Protein AF-A0A920YKU2-F1 (afdb_monomer)

pLDDT: mean 84.37, std 16.04, range [29.72, 97.62]

Secondary structure (DSSP, 8-state):
-EEEEEEEESS-EEEPSSEEEEEEEEETTEEEEEEEEEEEE-S-EEEPTT-EEEETT-EEEE-GGG-SS-SS--PPPP--EEPPPPPTT--EEEEEEESS---HHHHHHHEEEEEE-SS-EEEEE--GGGEEEEETTEEEEEHHHHHHHTTS----

Structure (mmCIF, N/CA/C/O backbone):
data_AF-A0A920YKU2-F1
#
_entry.id   AF-A0A920YKU2-F1
#
loop_
_atom_site.group_PDB
_atom_site.id
_atom_site.type_symbol
_atom_site.label_atom_id
_atom_site.label_alt_id
_atom_site.label_comp_id
_atom_site.label_asym_id
_atom_site.label_entity_id
_atom_site.label_seq_id
_atom_site.pdbx_PDB_ins_code
_atom_site.Cartn_x
_atom_site.Cartn_y
_atom_site.Cartn_z
_atom_site.occupancy
_atom_site.B_iso_or_equiv
_atom_site.auth_seq_id
_atom_site.auth_comp_id
_atom_site.auth_asym_id
_atom_site.auth_atom_id
_atom_site.pdbx_PDB_model_num
ATOM 1 N N . MET A 1 1 ? -9.035 8.342 15.635 1.00 84.25 1 MET A N 1
ATOM 2 C CA . MET A 1 1 ? -7.568 8.340 15.409 1.00 84.25 1 MET A CA 1
ATOM 3 C C . MET A 1 1 ? -7.329 8.673 13.951 1.00 84.25 1 MET A C 1
ATOM 5 O O . MET A 1 1 ? -8.027 8.099 13.126 1.00 84.25 1 MET A O 1
ATOM 9 N N . GLN A 1 2 ? -6.342 9.515 13.62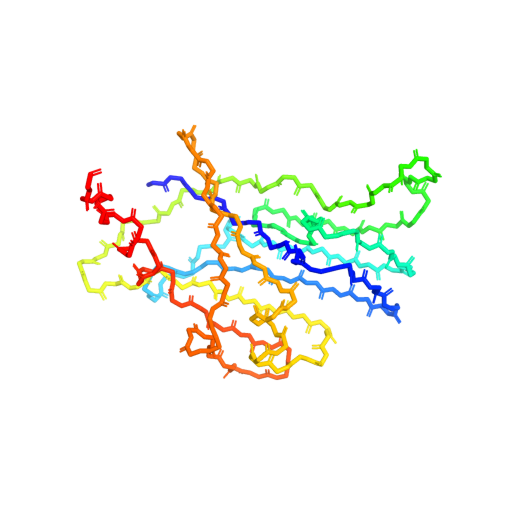7 1.00 89.94 2 GLN A N 1
ATOM 10 C CA . GLN A 1 2 ? -5.952 9.761 12.233 1.00 89.94 2 GLN A CA 1
ATOM 11 C C . GLN A 1 2 ? -4.823 8.840 11.788 1.00 89.94 2 GLN A C 1
ATOM 13 O O . GLN A 1 2 ? -3.829 8.696 12.505 1.00 89.94 2 GLN A O 1
ATOM 18 N N . LEU A 1 3 ? -4.970 8.253 10.603 1.00 91.94 3 LEU A N 1
ATOM 19 C CA . LEU A 1 3 ? -3.976 7.364 10.017 1.00 91.94 3 LEU A CA 1
ATOM 20 C C . LEU A 1 3 ? -3.855 7.593 8.511 1.00 91.94 3 LEU A C 1
ATOM 22 O O . LEU A 1 3 ? -4.848 7.595 7.787 1.00 91.94 3 LEU A O 1
ATOM 26 N N . GLY A 1 4 ? -2.621 7.742 8.046 1.00 94.50 4 GLY A N 1
ATOM 27 C CA . GLY A 1 4 ? -2.232 7.597 6.651 1.00 94.50 4 GLY A CA 1
ATOM 28 C C . GLY A 1 4 ? -1.327 6.380 6.482 1.00 94.50 4 GLY A C 1
ATOM 29 O O . GLY A 1 4 ? -0.564 6.039 7.385 1.00 94.50 4 GLY A O 1
ATOM 30 N N . ILE A 1 5 ? -1.409 5.720 5.331 1.00 95.94 5 ILE A N 1
ATOM 31 C CA . ILE A 1 5 ? -0.498 4.645 4.940 1.00 95.94 5 ILE A CA 1
ATOM 32 C C . ILE A 1 5 ? 0.213 5.052 3.661 1.00 95.94 5 ILE A C 1
ATOM 34 O O . ILE A 1 5 ? -0.414 5.482 2.693 1.00 95.94 5 ILE A O 1
ATOM 38 N N . GLU A 1 6 ? 1.524 4.871 3.647 1.00 96.06 6 GLU A N 1
ATOM 39 C CA . GLU A 1 6 ? 2.367 5.042 2.473 1.00 96.06 6 GLU A CA 1
ATOM 40 C C . GLU A 1 6 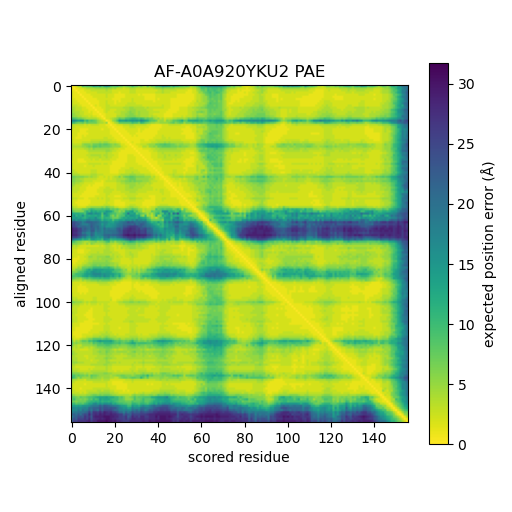? 2.931 3.678 2.088 1.00 96.06 6 GLU A C 1
ATOM 42 O O . GLU A 1 6 ? 3.546 3.000 2.913 1.00 96.06 6 GLU A O 1
ATOM 47 N N . PHE A 1 7 ? 2.737 3.275 0.836 1.00 96.44 7 PHE A N 1
ATOM 48 C CA . PHE A 1 7 ? 3.332 2.062 0.296 1.00 96.44 7 PHE A CA 1
ATOM 49 C C . PHE A 1 7 ? 4.650 2.419 -0.378 1.00 96.44 7 PHE A C 1
ATOM 51 O O . PHE A 1 7 ? 4.685 3.219 -1.321 1.00 96.44 7 PHE A O 1
ATOM 58 N N . VAL A 1 8 ? 5.740 1.859 0.137 1.00 95.69 8 VAL A N 1
ATOM 59 C CA . VAL A 1 8 ? 7.101 2.227 -0.256 1.00 95.69 8 VAL A CA 1
ATOM 60 C C . VAL A 1 8 ? 7.865 1.028 -0.790 1.00 95.69 8 VAL A C 1
ATOM 62 O O . VAL A 1 8 ? 7.647 -0.110 -0.382 1.00 95.69 8 VAL A O 1
ATOM 65 N N . THR A 1 9 ? 8.800 1.289 -1.691 1.00 95.00 9 THR A N 1
ATOM 66 C CA . THR A 1 9 ? 9.799 0.301 -2.105 1.00 95.00 9 THR A CA 1
ATOM 67 C C . THR A 1 9 ? 10.806 0.041 -0.976 1.00 95.00 9 THR A C 1
ATOM 69 O O . THR A 1 9 ? 11.166 0.943 -0.223 1.00 95.00 9 THR A O 1
ATOM 72 N N . LEU A 1 10 ? 11.323 -1.180 -0.865 1.00 94.50 10 LEU A N 1
ATOM 73 C CA . LEU A 1 10 ? 12.501 -1.512 -0.043 1.00 94.50 10 LEU A CA 1
ATOM 74 C C . LEU A 1 10 ? 13.756 -1.704 -0.895 1.00 94.50 10 LEU A C 1
ATOM 76 O O . LEU A 1 10 ? 14.874 -1.541 -0.416 1.00 94.50 10 LEU A O 1
ATOM 80 N N . THR A 1 11 ? 13.566 -2.030 -2.170 1.00 92.12 11 THR A N 1
ATOM 81 C CA . THR A 1 11 ? 14.627 -2.175 -3.168 1.00 92.12 11 THR A CA 1
ATOM 82 C C . THR A 1 11 ? 14.264 -1.357 -4.404 1.00 92.12 11 THR A C 1
ATOM 84 O O . THR A 1 11 ? 13.079 -1.085 -4.610 1.00 92.12 11 THR A O 1
ATOM 87 N N . PRO A 1 12 ? 15.239 -0.930 -5.226 1.00 91.19 12 PRO A N 1
ATOM 88 C CA . PRO A 1 12 ? 14.932 -0.199 -6.448 1.00 91.19 12 PRO A CA 1
ATOM 89 C C . PRO A 1 12 ? 13.953 -0.971 -7.340 1.00 91.19 12 PRO A C 1
ATOM 91 O O . PRO A 1 12 ? 14.139 -2.163 -7.586 1.00 91.19 12 PRO A O 1
ATOM 94 N N . LEU A 1 13 ? 12.926 -0.284 -7.840 1.00 90.38 13 LEU A N 1
ATOM 95 C CA . LEU A 1 13 ? 11.850 -0.878 -8.627 1.00 90.38 13 LEU A CA 1
ATOM 96 C C . LEU A 1 13 ? 11.713 -0.160 -9.969 1.00 90.38 13 LEU A C 1
ATOM 98 O O . LEU A 1 13 ? 11.527 1.054 -10.025 1.00 90.38 13 LEU A O 1
ATOM 102 N N . ALA A 1 14 ? 11.765 -0.925 -11.056 1.00 89.00 14 ALA A N 1
ATOM 103 C CA . ALA A 1 14 ? 11.444 -0.433 -12.388 1.00 89.00 14 ALA A CA 1
ATOM 104 C C . ALA A 1 14 ? 9.995 -0.798 -12.726 1.00 89.00 14 ALA A C 1
ATOM 106 O O . ALA A 1 14 ? 9.657 -1.978 -12.849 1.00 89.00 14 ALA A O 1
ATOM 107 N N . LEU A 1 15 ? 9.139 0.208 -12.889 1.00 87.94 15 LEU A N 1
ATOM 108 C CA . LEU A 1 15 ? 7.756 0.009 -13.314 1.00 87.94 15 LEU A CA 1
ATOM 109 C C . LEU A 1 15 ? 7.666 0.059 -14.841 1.00 87.94 15 LEU A C 1
ATOM 111 O O . LEU A 1 15 ? 8.162 0.991 -15.479 1.00 87.94 15 LEU A O 1
ATOM 115 N N . LYS A 1 16 ? 7.014 -0.952 -15.422 1.00 85.12 16 LYS A N 1
ATOM 116 C CA . LYS A 1 16 ? 6.661 -1.005 -16.848 1.00 85.12 16 LYS A CA 1
ATOM 117 C C . LYS A 1 16 ? 5.241 -0.476 -17.056 1.00 85.12 16 LYS A C 1
ATOM 119 O O . LYS A 1 16 ? 4.432 -0.501 -16.138 1.00 85.12 16 LYS A O 1
ATOM 124 N N . VAL A 1 17 ? 4.943 -0.010 -18.264 1.00 77.56 17 VAL A N 1
ATOM 125 C CA . VAL A 1 17 ? 3.672 0.659 -18.587 1.00 77.56 17 VAL A CA 1
ATOM 126 C C . VAL A 1 17 ? 2.600 -0.319 -19.065 1.00 77.56 17 VAL A C 1
ATOM 128 O O . VAL A 1 17 ? 2.931 -1.185 -19.878 1.00 77.56 17 VAL A O 1
ATOM 131 N N . PRO A 1 18 ? 1.322 -0.101 -18.696 1.00 84.62 18 PRO A N 1
ATOM 132 C CA . PRO A 1 18 ? 0.865 0.741 -17.584 1.00 84.62 18 PRO A CA 1
ATOM 133 C C . PRO A 1 18 ? 1.037 0.006 -16.247 1.00 84.62 18 PRO A C 1
ATOM 135 O O . PRO A 1 18 ? 0.790 -1.199 -16.170 1.00 84.62 18 PRO A O 1
ATOM 138 N N . ALA A 1 19 ? 1.425 0.730 -15.194 1.00 91.50 19 ALA A N 1
ATOM 139 C CA . ALA A 1 19 ? 1.429 0.205 -13.829 1.00 91.50 19 ALA A CA 1
ATOM 140 C C . ALA A 1 19 ? 0.508 1.023 -12.926 1.00 91.50 19 ALA A C 1
ATOM 142 O O . ALA A 1 19 ? 0.393 2.232 -13.095 1.00 91.50 19 ALA A O 1
ATOM 143 N N . TRP A 1 20 ? -0.141 0.392 -11.955 1.00 93.75 20 TRP A N 1
ATOM 144 C CA . TRP A 1 20 ? -0.940 1.103 -10.960 1.00 93.75 20 TRP A CA 1
ATOM 145 C C . TRP A 1 20 ? -0.912 0.402 -9.609 1.00 93.75 20 TRP A C 1
ATOM 147 O O . TRP A 1 20 ? -0.652 -0.803 -9.519 1.00 93.75 20 TRP A O 1
ATOM 157 N N . PHE A 1 21 ? -1.178 1.185 -8.567 1.00 96.00 21 PHE A N 1
ATOM 158 C CA . PHE A 1 21 ? -1.291 0.729 -7.189 1.00 96.00 21 PHE A CA 1
ATOM 159 C C . PHE A 1 21 ? -2.464 1.429 -6.510 1.00 96.00 21 PHE A C 1
ATOM 161 O O . PHE A 1 21 ? -2.708 2.611 -6.746 1.00 96.00 21 PHE A O 1
ATOM 168 N N . GLU A 1 22 ? -3.175 0.687 -5.67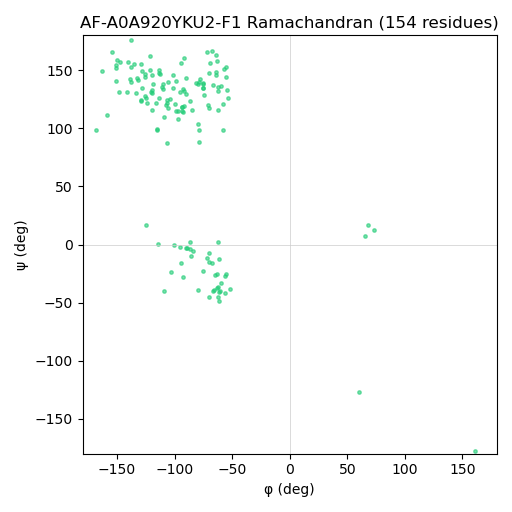3 1.00 96.94 22 GLU A N 1
ATOM 169 C CA . GLU A 1 22 ? -4.331 1.139 -4.910 1.00 96.94 22 GLU A CA 1
ATOM 170 C C . GLU A 1 22 ? -4.190 0.708 -3.451 1.00 96.94 22 GLU A C 1
ATOM 172 O O . GLU A 1 22 ? -3.744 -0.410 -3.175 1.00 96.94 22 GLU A O 1
ATOM 177 N N . LEU A 1 23 ? -4.611 1.580 -2.534 1.00 97.50 23 LEU A N 1
ATOM 178 C CA . LEU A 1 23 ? -4.709 1.305 -1.101 1.00 97.50 23 LEU A CA 1
ATOM 179 C C . LEU A 1 23 ? -6.117 1.619 -0.603 1.00 97.50 23 LEU A C 1
ATOM 181 O O . LEU A 1 23 ? -6.725 2.603 -1.018 1.00 97.50 23 LEU A O 1
ATOM 185 N N . LEU A 1 24 ? -6.618 0.825 0.336 1.00 96.88 24 LEU A N 1
ATOM 186 C CA . LEU A 1 24 ? -7.877 1.095 1.025 1.00 96.88 24 LEU A CA 1
ATOM 187 C C . LEU A 1 24 ? -7.839 0.506 2.434 1.00 96.88 24 LEU A C 1
ATOM 189 O O . LEU A 1 24 ? -7.334 -0.595 2.633 1.00 96.88 24 LEU A O 1
ATOM 193 N N . LEU A 1 25 ? -8.392 1.222 3.407 1.00 95.88 25 LEU A N 1
ATOM 194 C CA . LEU A 1 25 ? -8.534 0.753 4.781 1.00 95.88 25 LEU A CA 1
ATOM 195 C C . LEU A 1 25 ? -9.958 0.270 5.063 1.00 95.88 25 LEU A C 1
ATOM 197 O O . LEU A 1 25 ? -10.940 0.853 4.594 1.00 95.88 25 LEU A O 1
ATOM 201 N N . SER A 1 26 ? -10.067 -0.756 5.904 1.00 94.38 26 SER A N 1
ATOM 202 C CA . SER A 1 26 ? -11.297 -1.065 6.631 1.00 94.38 26 SER A CA 1
ATOM 203 C C . SER A 1 26 ? -11.027 -1.215 8.123 1.00 94.38 26 SER A C 1
ATOM 205 O O . SER A 1 26 ? -9.954 -1.637 8.550 1.00 94.38 26 SER A O 1
ATOM 207 N N . ALA A 1 27 ? -12.032 -0.871 8.914 1.00 91.25 27 ALA A N 1
ATOM 208 C CA . ALA A 1 27 ? -12.084 -1.014 10.355 1.00 91.25 27 ALA A CA 1
ATOM 209 C C . ALA A 1 27 ? -13.196 -2.020 10.684 1.00 91.25 27 ALA A C 1
ATOM 211 O O . ALA A 1 27 ? -14.386 -1.710 10.621 1.00 91.25 27 ALA A O 1
ATOM 212 N N . GLY A 1 28 ? -12.818 -3.272 10.943 1.00 88.56 28 GLY A N 1
ATOM 213 C CA . GLY A 1 28 ? -13.758 -4.389 10.965 1.00 88.56 28 GLY A CA 1
ATOM 214 C C . GLY A 1 28 ? -14.450 -4.544 9.608 1.00 88.56 28 GLY A C 1
ATOM 215 O O . GLY A 1 28 ? -13.793 -4.609 8.568 1.00 88.56 28 GLY A O 1
ATOM 216 N N . GLN A 1 29 ? -15.784 -4.578 9.618 1.00 87.38 29 GLN A N 1
ATOM 217 C CA . GLN A 1 29 ? -16.605 -4.680 8.403 1.00 87.38 29 GLN A CA 1
ATOM 218 C C . GLN A 1 29 ? -16.867 -3.323 7.728 1.00 87.38 29 GLN A C 1
ATOM 220 O O . GLN A 1 29 ? -17.454 -3.275 6.649 1.00 87.38 29 GLN A O 1
ATOM 225 N N . GLN A 1 30 ? -16.439 -2.217 8.341 1.00 90.81 30 GLN A N 1
ATOM 226 C CA . GLN A 1 30 ? -16.650 -0.881 7.802 1.00 90.81 30 GLN A CA 1
ATOM 227 C C . GLN A 1 30 ? -15.451 -0.460 6.952 1.00 90.81 30 GLN A C 1
ATOM 229 O O . GLN A 1 30 ? -14.348 -0.258 7.456 1.00 90.81 30 GLN A O 1
ATOM 234 N N . VAL A 1 31 ? -15.665 -0.303 5.647 1.00 93.19 31 VAL A N 1
ATOM 235 C CA . VAL A 1 31 ? -14.696 0.363 4.764 1.00 93.19 31 VAL A CA 1
ATOM 236 C C . VAL A 1 31 ? -14.552 1.825 5.194 1.00 93.19 31 VAL A C 1
ATOM 238 O O . VAL A 1 31 ? -15.532 2.427 5.628 1.00 93.19 31 VAL A O 1
ATOM 241 N N . VAL A 1 32 ? -13.351 2.391 5.059 1.00 94.44 32 VAL A N 1
ATOM 242 C CA . VAL A 1 32 ? -13.069 3.824 5.244 1.00 94.44 32 VAL A CA 1
ATOM 243 C C . VAL A 1 32 ? -12.841 4.440 3.857 1.00 94.44 32 VAL A C 1
ATOM 245 O O . VAL A 1 32 ? -11.704 4.439 3.379 1.00 94.44 32 VAL A O 1
ATOM 248 N N . PRO A 1 33 ? -13.887 4.896 3.141 1.00 92.94 33 PRO A N 1
ATOM 249 C CA . PRO A 1 33 ? -13.774 5.311 1.740 1.00 92.94 33 PRO A CA 1
ATOM 250 C C . PRO A 1 33 ? -12.789 6.458 1.518 1.00 92.94 33 PRO A C 1
ATOM 252 O O . PRO A 1 33 ? -12.109 6.499 0.495 1.00 92.94 33 PRO A O 1
ATOM 255 N N . GLU A 1 34 ? -12.678 7.362 2.489 1.00 93.12 34 GLU A N 1
ATOM 256 C CA . GLU A 1 34 ? -11.770 8.506 2.463 1.00 93.12 34 GLU A CA 1
ATOM 257 C C . GLU A 1 34 ? -10.308 8.061 2.429 1.00 93.12 34 GLU A C 1
ATOM 259 O O . GLU A 1 34 ? -9.467 8.780 1.906 1.00 93.12 34 GLU A O 1
ATOM 264 N N . SER A 1 35 ? -9.992 6.863 2.935 1.00 95.12 35 SER A N 1
ATOM 265 C CA . SER A 1 35 ? -8.632 6.314 2.892 1.00 95.12 35 SER A CA 1
ATOM 266 C C . SER A 1 35 ? -8.198 5.886 1.492 1.00 95.12 35 SER A C 1
ATOM 268 O O . SER A 1 35 ? -7.017 5.604 1.295 1.00 95.12 35 SER A O 1
ATOM 270 N N . PHE A 1 36 ? -9.115 5.811 0.522 1.00 96.25 36 PHE A N 1
ATOM 271 C CA . PHE A 1 36 ? -8.798 5.276 -0.794 1.00 96.25 36 PHE A CA 1
ATOM 272 C C . PHE A 1 36 ? -7.648 6.050 -1.451 1.00 96.25 36 PHE A C 1
ATOM 274 O O . PHE A 1 36 ? -7.721 7.260 -1.679 1.00 96.25 36 PHE A O 1
ATOM 281 N N . GLY A 1 37 ? -6.592 5.308 -1.761 1.00 95.00 37 GLY A N 1
ATOM 282 C CA . GLY A 1 37 ? -5.395 5.743 -2.453 1.00 95.00 37 GLY A CA 1
ATOM 283 C C . GLY A 1 37 ? -5.323 5.117 -3.836 1.00 95.00 37 GLY A C 1
ATOM 284 O O . GLY A 1 37 ? -5.565 3.917 -3.951 1.00 95.00 37 GLY A O 1
ATOM 285 N N . LYS A 1 38 ? -4.975 5.879 -4.873 1.00 94.94 38 LYS A N 1
ATOM 286 C CA . LYS A 1 38 ? -4.620 5.312 -6.178 1.00 94.94 38 LYS A CA 1
ATOM 287 C C . LYS A 1 38 ? -3.593 6.160 -6.898 1.00 94.94 38 LYS A C 1
ATOM 289 O O . LYS A 1 38 ? -3.811 7.356 -7.087 1.00 94.94 38 LYS A O 1
ATOM 294 N N . ASP A 1 39 ? -2.558 5.499 -7.396 1.00 91.94 39 ASP A N 1
ATOM 295 C CA . ASP A 1 39 ? -1.537 6.109 -8.233 1.00 91.94 39 ASP A CA 1
ATOM 296 C C . ASP A 1 39 ? -1.325 5.277 -9.506 1.00 91.94 39 ASP A C 1
ATOM 298 O O . ASP A 1 39 ? -1.048 4.074 -9.458 1.00 91.94 39 ASP A O 1
ATOM 302 N N . GLU A 1 40 ? -1.485 5.927 -10.661 1.00 91.44 40 GLU A N 1
ATOM 303 C CA . GLU A 1 40 ? -1.323 5.323 -11.989 1.00 91.44 40 GLU A CA 1
ATOM 304 C C . GLU A 1 40 ? -0.077 5.864 -12.701 1.00 91.44 40 GLU A C 1
ATOM 306 O O . GLU A 1 40 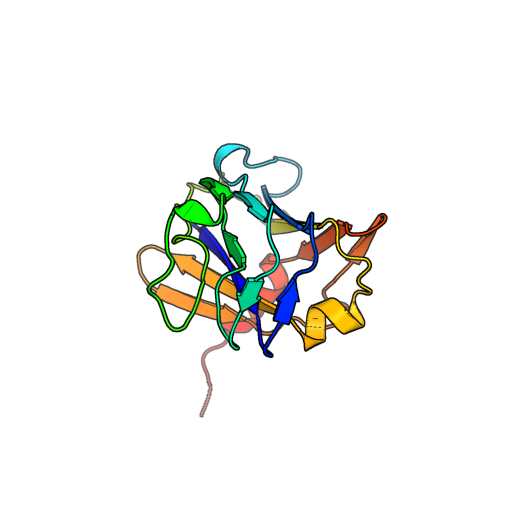? 0.156 7.072 -12.762 1.00 91.44 40 GLU A O 1
ATOM 311 N N . TYR A 1 41 ? 0.699 4.951 -13.279 1.00 87.56 41 TYR A N 1
ATOM 312 C CA . TYR A 1 41 ? 1.983 5.176 -13.931 1.00 87.56 41 TYR A CA 1
ATOM 313 C C . TYR A 1 41 ? 1.879 4.860 -15.422 1.00 87.56 41 TYR A C 1
ATOM 315 O O . TYR A 1 41 ? 1.973 3.707 -15.854 1.00 87.56 41 TYR A O 1
ATOM 323 N N . MET A 1 42 ? 1.710 5.912 -16.221 1.00 84.69 42 MET A N 1
ATOM 324 C CA . MET A 1 42 ? 1.491 5.794 -17.669 1.00 84.69 42 MET A CA 1
ATOM 325 C C . MET A 1 42 ? 2.783 5.719 -18.492 1.00 84.69 42 MET A C 1
ATOM 327 O O . MET A 1 42 ? 2.729 5.548 -19.706 1.00 84.69 42 MET A O 1
ATOM 331 N N . TYR A 1 43 ? 3.949 5.848 -17.854 1.00 79.88 43 TYR A N 1
ATOM 332 C CA . TYR A 1 43 ? 5.263 5.797 -18.500 1.00 79.88 43 TYR A CA 1
ATOM 333 C C . TYR A 1 43 ? 6.271 5.028 -17.637 1.00 79.88 43 TYR A C 1
ATOM 335 O O . TYR A 1 43 ? 6.060 4.930 -16.425 1.00 79.88 43 TYR A O 1
ATOM 343 N N . PRO A 1 44 ? 7.351 4.469 -18.222 1.00 83.00 44 PRO A N 1
ATOM 344 C CA . PRO A 1 44 ? 8.323 3.722 -17.441 1.00 83.00 44 PRO A CA 1
ATOM 345 C C . PRO A 1 44 ? 8.977 4.639 -16.412 1.00 83.00 44 PRO A C 1
ATOM 347 O O . PRO A 1 44 ? 9.430 5.735 -16.752 1.00 83.00 44 PRO A O 1
ATOM 350 N N . VAL A 1 45 ? 9.044 4.182 -15.165 1.00 83.75 45 VAL A N 1
ATOM 351 C CA . VAL A 1 45 ? 9.664 4.930 -14.070 1.00 83.75 45 VAL A CA 1
ATOM 352 C C . VAL A 1 45 ? 10.597 4.028 -13.280 1.00 83.75 45 VAL A C 1
ATOM 354 O O . VAL A 1 45 ? 10.323 2.845 -13.072 1.00 83.75 45 VAL A O 1
ATOM 357 N N . HIS A 1 46 ? 11.709 4.609 -12.841 1.00 87.00 46 HIS A N 1
ATOM 358 C CA . HIS A 1 46 ? 12.640 3.976 -11.920 1.00 87.00 46 HIS A CA 1
ATOM 359 C C . HIS A 1 46 ? 12.465 4.619 -10.548 1.00 87.00 46 HIS A C 1
ATOM 361 O O . HIS A 1 46 ? 12.674 5.821 -10.377 1.00 87.00 46 HIS A O 1
ATOM 3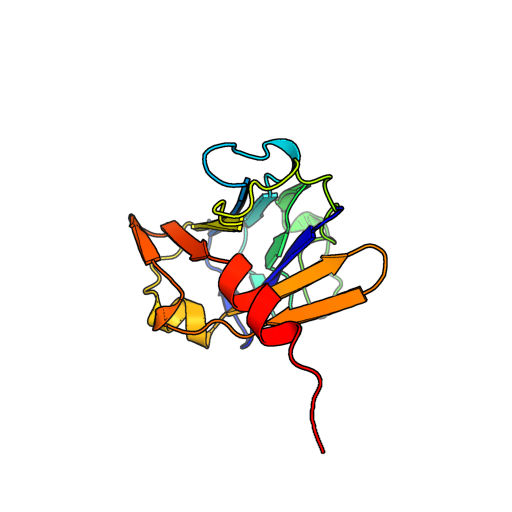67 N N . LEU A 1 47 ? 12.052 3.806 -9.586 1.00 87.44 47 LEU A N 1
ATOM 368 C CA . LEU A 1 47 ? 11.863 4.183 -8.196 1.00 87.44 47 LEU A CA 1
ATOM 369 C C . LEU A 1 47 ? 13.099 3.722 -7.412 1.00 87.44 47 LEU A C 1
ATOM 371 O O . LEU A 1 47 ? 13.402 2.526 -7.440 1.00 87.44 47 LEU A O 1
ATOM 375 N N . PRO A 1 48 ? 13.843 4.615 -6.737 1.00 89.88 48 PRO A N 1
ATOM 376 C CA . PRO A 1 48 ? 14.903 4.180 -5.831 1.00 89.88 48 PRO A CA 1
ATOM 377 C C . PRO A 1 48 ? 14.308 3.457 -4.618 1.00 89.88 48 PRO A C 1
ATOM 379 O O . PRO A 1 48 ? 13.113 3.561 -4.360 1.00 89.88 48 PRO A O 1
ATOM 382 N N . ALA A 1 49 ? 15.144 2.760 -3.843 1.00 91.31 49 ALA A N 1
ATOM 383 C CA . ALA A 1 49 ? 14.715 2.193 -2.565 1.00 91.31 49 ALA A CA 1
ATOM 384 C C . ALA A 1 49 ? 14.120 3.278 -1.651 1.00 91.31 49 ALA A C 1
ATOM 386 O O . ALA A 1 49 ? 14.590 4.418 -1.637 1.00 91.31 49 ALA A O 1
ATOM 387 N N . HIS A 1 50 ? 13.097 2.911 -0.881 1.00 92.00 50 HIS A N 1
ATOM 388 C CA . HIS A 1 50 ? 12.320 3.794 -0.006 1.00 92.00 50 HIS A CA 1
ATOM 389 C C . HIS A 1 50 ? 11.512 4.878 -0.729 1.00 92.00 50 HIS A C 1
ATOM 391 O O . HIS A 1 50 ? 10.890 5.712 -0.072 1.00 92.00 50 HIS A O 1
ATOM 397 N N . ALA A 1 51 ? 11.452 4.851 -2.063 1.00 91.56 51 ALA A N 1
ATOM 398 C CA . ALA A 1 51 ? 10.516 5.677 -2.805 1.00 91.56 51 ALA A CA 1
ATOM 399 C C . ALA A 1 51 ? 9.081 5.238 -2.541 1.00 91.56 51 ALA A C 1
ATOM 401 O O . ALA A 1 51 ? 8.750 4.048 -2.576 1.00 91.56 51 ALA A O 1
ATOM 402 N N . ARG A 1 52 ? 8.224 6.233 -2.355 1.00 92.81 52 ARG A N 1
ATOM 403 C CA . ARG A 1 52 ? 6.788 6.048 -2.243 1.00 92.81 52 ARG A CA 1
ATOM 404 C C . ARG A 1 52 ? 6.159 5.762 -3.596 1.00 92.81 52 ARG A C 1
ATOM 406 O O . ARG A 1 52 ? 6.438 6.454 -4.575 1.00 92.81 52 ARG A O 1
ATOM 413 N N . ILE A 1 53 ? 5.283 4.769 -3.620 1.00 92.75 53 ILE A N 1
ATOM 414 C CA . ILE A 1 53 ? 4.620 4.280 -4.831 1.00 92.75 53 ILE A CA 1
ATOM 415 C C . ILE A 1 53 ? 3.141 4.653 -4.825 1.00 92.75 53 ILE A C 1
ATOM 417 O O . ILE A 1 53 ? 2.575 5.053 -5.830 1.00 92.75 53 ILE A O 1
ATOM 421 N N . THR A 1 54 ? 2.504 4.555 -3.668 1.00 94.88 54 THR A N 1
ATOM 422 C CA . THR A 1 54 ? 1.143 5.049 -3.484 1.00 94.88 54 THR A CA 1
ATOM 423 C C . THR A 1 54 ? 0.919 5.381 -2.018 1.00 94.88 54 THR A C 1
ATOM 425 O O . THR A 1 54 ? 1.738 5.030 -1.161 1.00 94.88 54 THR A O 1
ATOM 428 N N . ALA A 1 55 ? -0.150 6.102 -1.719 1.00 95.44 55 ALA A N 1
ATOM 429 C CA . ALA A 1 55 ? -0.535 6.409 -0.355 1.00 95.44 55 ALA A CA 1
ATOM 430 C C . ALA A 1 55 ? -2.053 6.558 -0.223 1.00 95.44 55 ALA A C 1
ATOM 432 O O . ALA A 1 55 ? -2.747 6.809 -1.203 1.00 95.44 55 ALA A O 1
ATOM 433 N N . THR A 1 56 ? -2.573 6.399 0.992 1.00 95.25 56 THR A N 1
ATOM 434 C CA . THR A 1 56 ? -4.002 6.572 1.290 1.00 95.25 56 THR A CA 1
ATOM 435 C C . THR A 1 56 ? -4.439 8.030 1.179 1.00 95.25 56 THR A C 1
ATOM 437 O O . THR A 1 56 ? -3.633 8.950 1.356 1.00 95.25 56 THR A O 1
ATOM 440 N N . GLY A 1 57 ? -5.735 8.229 0.938 1.00 89.06 57 GLY A N 1
ATOM 441 C CA . GLY A 1 57 ? -6.377 9.544 0.922 1.00 89.06 57 GLY A CA 1
ATOM 442 C C . GLY A 1 57 ? -6.040 10.395 -0.296 1.00 89.06 57 GLY A C 1
ATOM 443 O O . GLY A 1 57 ? -6.336 11.582 -0.315 1.00 89.06 57 GLY A O 1
ATOM 444 N N . ARG A 1 58 ? -5.425 9.812 -1.332 1.00 85.25 58 ARG A N 1
ATOM 445 C CA . ARG A 1 58 ? -5.049 10.541 -2.545 1.00 85.25 58 ARG A CA 1
ATOM 446 C C . ARG A 1 58 ? -5.330 9.752 -3.810 1.00 85.25 58 ARG A C 1
ATOM 448 O O . ARG A 1 58 ? -5.070 8.560 -3.893 1.00 85.25 58 ARG A O 1
ATOM 455 N N . LYS A 1 59 ? -5.813 10.441 -4.839 1.00 77.50 59 LYS A N 1
ATOM 456 C CA . LYS A 1 59 ? -5.984 9.881 -6.184 1.00 77.50 59 LYS A CA 1
ATOM 457 C C . LYS A 1 59 ? -5.135 10.700 -7.145 1.00 77.50 59 LYS A C 1
ATOM 459 O O . LYS A 1 59 ? -5.386 11.893 -7.303 1.00 77.50 59 LYS A O 1
ATOM 464 N N . CYS A 1 60 ? -4.132 10.089 -7.764 1.00 72.69 60 CYS A N 1
ATOM 465 C CA . CYS A 1 60 ? -3.243 10.768 -8.695 1.00 72.69 60 CYS A CA 1
ATOM 466 C C . CYS A 1 60 ? -3.041 9.952 -9.975 1.00 72.69 60 CYS A C 1
ATOM 468 O O . CYS A 1 60 ? -2.715 8.767 -9.944 1.00 72.69 60 CYS A O 1
ATOM 470 N N . LEU A 1 61 ? -3.210 10.613 -11.119 1.00 64.69 61 LEU A N 1
ATOM 471 C CA . LEU A 1 61 ? -2.760 10.102 -12.407 1.00 64.69 61 LEU A CA 1
ATOM 472 C C . LEU A 1 61 ? -1.425 10.766 -12.726 1.00 64.69 61 LEU A C 1
ATOM 474 O O . LEU A 1 61 ? -1.375 11.981 -12.933 1.00 64.69 61 LEU A O 1
ATOM 478 N N . PHE A 1 62 ? -0.353 9.983 -12.792 1.00 62.22 62 PHE A N 1
ATOM 479 C CA . PHE A 1 62 ? 0.958 10.523 -13.110 1.00 62.22 62 PHE A CA 1
ATOM 480 C C . PHE A 1 62 ? 1.251 10.435 -14.603 1.00 62.22 62 PHE A C 1
ATOM 482 O O . PHE A 1 62 ? 1.416 9.361 -15.190 1.00 62.22 62 PHE A O 1
ATOM 489 N N . LEU A 1 63 ? 1.369 11.613 -15.215 1.00 57.06 63 LEU A N 1
ATOM 490 C CA . LEU A 1 63 ? 1.771 11.782 -16.603 1.00 57.06 63 LEU A CA 1
ATOM 491 C C . LEU A 1 63 ? 3.212 12.321 -16.637 1.00 57.06 63 LEU A C 1
ATOM 493 O O . LEU A 1 63 ? 3.521 13.349 -16.035 1.00 57.06 63 LEU A O 1
ATOM 497 N N . ASN A 1 64 ? 4.111 11.624 -17.338 1.00 49.53 64 ASN A N 1
ATOM 498 C CA . ASN A 1 64 ? 5.573 11.815 -17.255 1.00 49.53 64 ASN A CA 1
ATOM 499 C C . ASN A 1 64 ? 6.076 13.213 -17.663 1.00 49.53 64 ASN A C 1
ATOM 501 O O . ASN A 1 64 ? 7.220 13.565 -17.395 1.00 49.53 64 ASN A O 1
ATOM 505 N N . HIS A 1 65 ? 5.238 14.043 -18.291 1.00 50.84 65 HIS A N 1
ATOM 506 C CA . HIS A 1 65 ? 5.589 15.425 -18.625 1.00 50.84 65 HIS A CA 1
ATOM 507 C C . HIS A 1 65 ? 5.691 16.346 -17.395 1.00 50.84 65 HIS A C 1
ATOM 509 O O . HIS A 1 65 ? 6.137 17.482 -17.528 1.00 50.84 65 HIS A O 1
ATOM 515 N N . GLN A 1 66 ? 5.315 15.879 -16.197 1.00 52.16 66 GLN A N 1
ATOM 516 C CA . GLN A 1 66 ? 5.287 16.711 -14.992 1.00 52.16 66 GLN A CA 1
ATOM 517 C C . GLN A 1 66 ? 6.584 16.754 -14.168 1.00 52.16 66 GLN A C 1
ATOM 519 O O . GLN A 1 66 ? 6.609 17.514 -13.205 1.00 52.16 66 GLN A O 1
ATOM 524 N N . LYS A 1 67 ? 7.665 16.026 -14.504 1.00 50.16 67 LYS A N 1
ATOM 525 C CA . LYS A 1 67 ? 8.993 16.228 -13.871 1.00 50.16 67 LYS A CA 1
ATOM 526 C C . LYS A 1 67 ? 10.113 15.486 -14.611 1.00 50.16 67 LYS A C 1
ATOM 528 O O . LYS A 1 67 ? 10.370 14.317 -14.361 1.00 50.16 67 LYS A O 1
ATOM 533 N N . VAL A 1 68 ? 10.844 16.208 -15.460 1.00 49.03 68 VAL A N 1
ATOM 534 C CA . VAL A 1 68 ? 12.090 15.729 -16.099 1.00 49.03 68 VAL A CA 1
ATOM 535 C C . VAL A 1 68 ? 13.327 15.996 -15.212 1.00 49.03 68 VAL A C 1
ATOM 537 O O . VAL A 1 68 ? 14.444 15.675 -15.595 1.00 49.03 68 VAL A O 1
ATOM 540 N N . SER A 1 69 ? 13.175 16.558 -14.003 1.00 48.53 69 SER A N 1
ATOM 541 C CA . SER A 1 69 ? 14.319 17.110 -13.250 1.00 48.53 69 SER A CA 1
ATOM 542 C C . SER A 1 69 ? 14.550 16.578 -11.829 1.00 48.53 69 SER A C 1
ATOM 544 O O . SER A 1 69 ? 15.265 17.229 -11.071 1.00 48.53 69 SER A O 1
ATOM 546 N N . ALA A 1 70 ? 13.978 15.443 -11.421 1.00 48.94 70 ALA A N 1
ATOM 547 C CA . ALA A 1 70 ? 14.247 14.888 -10.089 1.00 48.94 70 ALA A CA 1
ATOM 548 C C . ALA A 1 70 ? 14.953 13.534 -10.192 1.00 48.94 70 ALA A C 1
ATOM 550 O O . ALA A 1 70 ? 14.425 12.585 -10.760 1.00 48.94 70 ALA A O 1
ATOM 551 N N . THR A 1 71 ? 16.130 13.444 -9.583 1.00 52.88 71 THR A N 1
ATOM 552 C CA . THR A 1 71 ? 16.981 12.250 -9.453 1.00 52.88 71 THR A CA 1
ATOM 553 C C . THR A 1 71 ? 16.343 11.090 -8.668 1.00 52.88 71 THR A C 1
ATOM 555 O O . THR A 1 71 ? 16.974 10.052 -8.497 1.00 52.88 71 THR A O 1
ATOM 558 N N . ALA A 1 72 ? 15.093 11.225 -8.216 1.00 62.88 72 ALA A N 1
ATOM 559 C CA . ALA A 1 72 ? 14.313 10.177 -7.568 1.00 62.88 72 ALA A CA 1
ATOM 560 C C . ALA A 1 72 ? 12.814 10.499 -7.676 1.00 62.88 72 ALA A C 1
ATOM 562 O O . ALA A 1 72 ? 12.332 11.455 -7.067 1.00 62.88 72 ALA A O 1
ATOM 563 N N . TYR A 1 73 ? 12.069 9.714 -8.452 1.00 74.75 73 TYR A N 1
ATOM 564 C CA . TYR A 1 73 ? 10.612 9.817 -8.496 1.00 74.75 73 TYR A CA 1
ATOM 565 C C . TYR A 1 73 ? 9.998 9.201 -7.228 1.00 74.75 73 TYR A C 1
ATOM 567 O O . TYR A 1 73 ? 10.413 8.123 -6.806 1.00 74.75 73 TYR A O 1
ATOM 575 N N . GLN A 1 74 ? 8.967 9.841 -6.666 1.00 85.50 74 GLN A N 1
ATOM 576 C CA . GLN A 1 74 ? 8.085 9.247 -5.655 1.00 85.50 74 GLN A CA 1
ATOM 577 C C . GLN A 1 74 ? 6.674 9.854 -5.716 1.00 85.50 74 GLN A C 1
ATOM 579 O O . GLN A 1 74 ? 6.514 11.018 -6.092 1.00 85.50 74 GLN A O 1
ATOM 584 N N . ALA A 1 75 ? 5.667 9.075 -5.320 1.00 87.06 75 ALA A N 1
ATOM 585 C CA . ALA A 1 75 ? 4.303 9.553 -5.115 1.00 87.06 75 ALA A CA 1
ATOM 586 C C . ALA A 1 75 ? 4.224 10.584 -3.966 1.00 87.06 75 ALA A C 1
ATOM 588 O O . ALA A 1 75 ? 5.138 10.706 -3.145 1.00 87.06 75 ALA A O 1
ATOM 589 N N . GLY A 1 76 ? 3.125 11.340 -3.912 1.00 87.06 76 GLY A N 1
ATOM 590 C CA . GLY A 1 76 ? 2.887 12.355 -2.878 1.00 87.06 76 GLY A CA 1
ATOM 591 C C . GLY A 1 76 ? 2.572 11.778 -1.485 1.00 87.06 76 GLY A C 1
ATOM 592 O O . GLY A 1 76 ? 2.257 10.593 -1.373 1.00 87.06 76 GLY A O 1
ATOM 593 N N . PRO A 1 77 ? 2.631 12.611 -0.424 1.00 90.75 77 PRO A N 1
ATOM 594 C CA . PRO A 1 77 ? 2.378 12.209 0.963 1.00 90.75 77 PRO A CA 1
ATOM 595 C C . PRO A 1 77 ? 1.007 11.537 1.163 1.00 90.75 77 PRO A C 1
ATOM 597 O O . PRO A 1 77 ? 0.082 11.847 0.424 1.00 90.75 77 PRO A O 1
ATOM 600 N N . SER A 1 78 ? 0.814 10.654 2.148 1.00 93.25 78 SER A N 1
ATOM 601 C CA . SER A 1 78 ? -0.551 10.221 2.504 1.00 93.25 78 SER A CA 1
ATOM 602 C C . SER A 1 78 ? -1.352 11.403 3.042 1.00 93.25 78 SER A C 1
ATOM 604 O O . SER A 1 78 ? -0.780 12.251 3.725 1.00 93.25 78 SER A O 1
ATOM 606 N N . GLU A 1 79 ? -2.662 11.413 2.823 1.00 91.44 79 GLU A N 1
ATOM 607 C CA . GLU A 1 79 ? -3.581 12.300 3.542 1.00 91.44 79 GLU A CA 1
ATOM 608 C C . GLU A 1 79 ? -4.187 11.485 4.694 1.00 91.44 79 GLU A C 1
ATOM 610 O O . GLU A 1 79 ? -4.921 10.528 4.428 1.00 91.44 79 GLU A O 1
ATOM 615 N N . PRO A 1 80 ? -3.811 11.751 5.964 1.00 90.38 80 PRO A N 1
ATOM 616 C CA . PRO A 1 80 ? -4.326 10.984 7.090 1.00 90.38 80 PRO A CA 1
ATOM 617 C C . PRO A 1 80 ? -5.838 11.137 7.202 1.00 90.38 80 PRO A C 1
ATOM 619 O O . PRO A 1 80 ? -6.363 12.247 7.127 1.00 90.38 80 PRO A O 1
ATOM 622 N N . VAL A 1 81 ? -6.527 10.022 7.421 1.00 91.12 81 VAL A N 1
ATOM 623 C CA . VAL A 1 81 ? -7.985 10.002 7.555 1.00 91.12 81 VAL A CA 1
ATOM 624 C C . VAL A 1 81 ? -8.395 9.606 8.956 1.00 91.12 81 VAL A C 1
ATOM 626 O O . VAL A 1 81 ? -7.698 8.840 9.626 1.00 91.12 81 VAL A O 1
ATOM 629 N N . GLU A 1 82 ? -9.539 10.117 9.394 1.00 91.56 82 GLU A N 1
ATOM 630 C CA . GLU A 1 82 ? -10.128 9.717 10.663 1.00 91.56 82 GLU A CA 1
ATOM 631 C C . GLU A 1 82 ?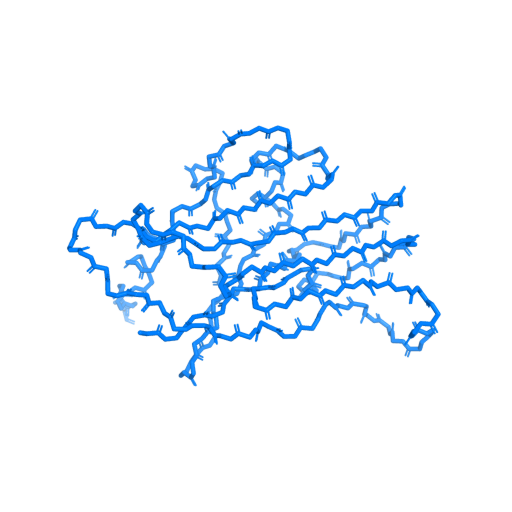 -10.660 8.285 10.542 1.00 91.56 82 GLU A C 1
ATOM 633 O O . GLU A 1 82 ? -11.510 7.983 9.705 1.00 91.56 82 GLU A O 1
ATOM 638 N N . LEU A 1 83 ? -10.144 7.388 11.375 1.00 89.31 83 LEU A N 1
ATOM 639 C CA . LEU A 1 83 ? -10.655 6.029 11.477 1.00 89.31 83 LEU A CA 1
ATOM 640 C C . LEU A 1 83 ? -11.898 6.006 12.370 1.00 89.31 83 LEU A C 1
ATOM 642 O O . LEU A 1 83 ? -11.888 6.648 13.430 1.00 89.31 83 LEU A O 1
ATOM 646 N N . PRO A 1 84 ? -12.933 5.231 12.000 1.00 85.88 84 PRO A N 1
ATOM 647 C CA . PRO A 1 84 ? -14.074 5.024 12.875 1.00 85.88 84 PRO A CA 1
ATOM 648 C C . PRO A 1 84 ? -13.629 4.304 14.160 1.00 85.88 84 PRO A C 1
ATOM 650 O O . PRO A 1 84 ? -12.584 3.639 14.174 1.00 85.88 84 PRO A O 1
ATOM 653 N N . PRO A 1 85 ? -14.404 4.419 15.251 1.00 82.06 85 PRO A N 1
ATOM 654 C CA . PRO A 1 85 ? -14.154 3.651 16.462 1.00 82.06 85 PRO A CA 1
ATOM 655 C C . PRO A 1 85 ? -14.062 2.155 16.141 1.00 82.06 85 PRO A C 1
ATOM 657 O O . PRO A 1 85 ? -14.953 1.591 15.508 1.00 82.06 85 PRO A O 1
ATOM 660 N N . LEU A 1 86 ? -12.968 1.520 16.560 1.00 78.75 86 LEU A N 1
ATOM 661 C CA . LEU A 1 86 ? -12.798 0.077 16.438 1.00 78.75 86 LEU A CA 1
ATOM 662 C C . LEU A 1 86 ? -13.414 -0.592 17.664 1.00 78.75 86 LEU A C 1
ATOM 664 O O . LEU A 1 86 ? -13.010 -0.312 18.793 1.00 78.75 86 LEU A O 1
ATOM 668 N N . GLU A 1 87 ? -14.358 -1.502 17.434 1.00 79.75 87 GLU A N 1
ATOM 669 C CA . GLU A 1 87 ? -14.798 -2.437 18.469 1.00 79.75 87 GLU A CA 1
ATOM 670 C C . GLU A 1 87 ? -13.594 -3.250 18.990 1.00 79.75 87 GLU A C 1
ATOM 672 O O . GLU A 1 87 ? -12.666 -3.516 18.221 1.00 79.75 87 GLU A O 1
ATOM 677 N N . PRO A 1 88 ? -13.589 -3.714 20.252 1.00 72.06 88 PRO A N 1
ATOM 678 C CA . PRO A 1 88 ? -12.444 -4.423 20.840 1.00 72.06 88 PRO A CA 1
ATOM 679 C C . PRO A 1 88 ? -11.966 -5.659 20.057 1.00 72.06 88 PRO A C 1
ATOM 681 O O . PRO A 1 88 ? -10.800 -6.034 20.149 1.00 72.06 88 PRO A O 1
ATOM 684 N N . ALA A 1 89 ? -12.859 -6.287 19.286 1.00 76.31 89 ALA A N 1
ATOM 685 C CA . ALA A 1 89 ? -12.561 -7.440 18.435 1.00 76.31 89 ALA A CA 1
ATOM 686 C C . ALA A 1 89 ? -12.380 -7.084 16.944 1.00 76.31 89 ALA A C 1
ATOM 688 O O . ALA A 1 89 ? -12.148 -7.972 16.126 1.00 76.31 89 ALA A O 1
ATOM 689 N N . ALA A 1 90 ? -12.518 -5.812 16.562 1.00 82.88 90 ALA A N 1
ATOM 690 C CA . ALA A 1 90 ? -12.387 -5.386 15.177 1.00 82.88 90 ALA A CA 1
ATOM 691 C C . ALA A 1 90 ? -10.914 -5.264 14.768 1.00 82.88 90 ALA A C 1
ATOM 693 O O . ALA A 1 90 ? -10.072 -4.729 15.493 1.00 82.88 90 ALA A O 1
ATOM 694 N N . HIS A 1 91 ? -10.614 -5.727 13.557 1.00 89.69 91 HIS A N 1
ATOM 695 C CA . HIS A 1 91 ? -9.294 -5.596 12.956 1.00 89.69 91 HIS A CA 1
ATOM 696 C C . HIS A 1 91 ? -9.244 -4.412 11.994 1.00 89.69 91 HIS A C 1
ATOM 698 O O . HIS A 1 91 ? -10.183 -4.170 11.238 1.00 89.69 91 HIS A O 1
ATOM 704 N N . LEU A 1 92 ? -8.127 -3.695 12.005 1.00 92.25 92 LEU A N 1
ATOM 705 C CA . LEU A 1 92 ? -7.781 -2.717 10.990 1.00 92.25 92 LEU A CA 1
ATOM 706 C C . LEU A 1 92 ? -7.115 -3.465 9.836 1.00 92.25 92 LEU A C 1
ATOM 708 O O . LEU A 1 92 ? -6.039 -4.037 10.009 1.00 92.25 92 LEU A O 1
ATOM 712 N N . MET A 1 93 ? -7.745 -3.455 8.669 1.00 94.88 93 MET A N 1
ATOM 713 C CA . MET A 1 93 ? -7.255 -4.146 7.480 1.00 94.88 93 MET A CA 1
ATOM 714 C C . MET A 1 93 ? -6.793 -3.127 6.440 1.00 94.88 93 MET A C 1
ATOM 716 O O . MET A 1 93 ? -7.457 -2.116 6.209 1.00 94.88 93 MET A O 1
ATOM 720 N N . LEU A 1 94 ? -5.666 -3.416 5.795 1.00 96.62 94 LEU A N 1
ATOM 721 C CA . LEU A 1 9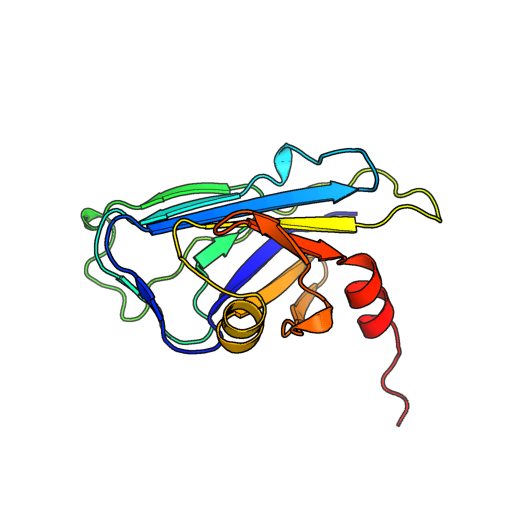4 ? -5.181 -2.716 4.612 1.00 96.62 94 LEU A CA 1
ATOM 722 C C . LEU A 1 94 ? -5.376 -3.606 3.393 1.00 96.62 94 LEU A C 1
ATOM 724 O O . LEU A 1 94 ? -4.815 -4.696 3.318 1.00 96.62 94 LEU A O 1
ATOM 728 N N . PHE A 1 95 ? -6.122 -3.104 2.424 1.00 97.19 95 PHE A N 1
ATOM 729 C CA . PHE A 1 95 ? -6.266 -3.697 1.108 1.00 97.19 95 PHE A CA 1
ATOM 730 C C . PHE A 1 95 ? -5.277 -3.030 0.163 1.00 97.19 95 PHE A C 1
ATOM 732 O O . PHE A 1 95 ? -5.206 -1.803 0.094 1.00 97.19 95 PHE A O 1
ATOM 739 N N . ILE A 1 96 ? -4.533 -3.850 -0.569 1.00 97.62 96 ILE A N 1
ATOM 740 C CA . ILE A 1 96 ? -3.599 -3.425 -1.607 1.00 97.62 96 ILE A CA 1
ATOM 741 C C . ILE A 1 96 ? -4.070 -4.047 -2.912 1.00 97.62 96 ILE A C 1
ATOM 743 O O . ILE A 1 96 ? -4.291 -5.257 -2.973 1.00 97.62 96 ILE A O 1
ATOM 747 N N . ALA A 1 97 ? -4.184 -3.246 -3.965 1.00 97.25 97 ALA A N 1
ATOM 748 C CA . ALA A 1 97 ? -4.344 -3.761 -5.316 1.00 97.25 97 ALA A CA 1
ATOM 749 C C . ALA A 1 97 ? -3.280 -3.172 -6.245 1.00 97.25 97 ALA A C 1
ATOM 751 O O . ALA A 1 97 ? -2.839 -2.038 -6.072 1.00 97.25 97 ALA A O 1
ATOM 752 N N . THR A 1 98 ? -2.834 -3.947 -7.226 1.00 96.44 98 THR A N 1
ATOM 753 C CA . THR A 1 98 ? -1.848 -3.509 -8.211 1.00 96.44 98 THR A CA 1
ATOM 754 C C . THR A 1 98 ? -2.023 -4.234 -9.540 1.00 96.44 98 THR A C 1
ATOM 756 O O . THR A 1 98 ? -2.499 -5.367 -9.596 1.00 96.44 98 THR A O 1
ATOM 759 N N . SER A 1 99 ? -1.585 -3.595 -10.624 1.00 95.12 99 SER A N 1
ATOM 760 C CA . SER A 1 99 ? -1.430 -4.236 -11.935 1.00 95.12 99 SER A CA 1
ATOM 761 C C . SER A 1 99 ? -0.287 -5.250 -11.989 1.00 95.12 99 SER A C 1
ATOM 763 O O . SER A 1 99 ? -0.168 -5.985 -12.970 1.00 95.12 99 SER A O 1
ATOM 765 N N . LEU A 1 100 ? 0.619 -5.240 -11.007 1.00 92.75 100 LEU A N 1
ATOM 766 C CA . LEU A 1 100 ? 1.773 -6.127 -11.004 1.00 92.75 100 LEU A CA 1
ATOM 767 C C . LEU A 1 100 ? 1.363 -7.556 -10.635 1.00 92.75 100 LEU A C 1
ATOM 769 O O . LEU A 1 100 ? 0.602 -7.795 -9.700 1.00 92.75 100 LEU A O 1
ATOM 773 N N . SER A 1 101 ? 1.926 -8.527 -11.354 1.00 90.19 101 SER A N 1
ATOM 774 C CA . SER A 1 101 ? 1.832 -9.941 -10.986 1.00 90.19 101 SER A CA 1
ATOM 775 C C . SER A 1 101 ? 2.838 -10.228 -9.875 1.00 90.19 101 SER A C 1
ATOM 777 O O . SER A 1 101 ? 3.989 -10.542 -10.157 1.00 90.19 101 SER A O 1
ATOM 779 N N . LEU A 1 102 ? 2.409 -10.043 -8.626 1.00 92.75 102 LEU A N 1
ATOM 780 C CA . LEU A 1 102 ? 3.218 -10.290 -7.433 1.00 92.75 102 LEU A CA 1
ATOM 781 C C . LEU A 1 102 ? 2.661 -11.474 -6.640 1.00 92.75 102 LEU A C 1
ATOM 783 O O . LEU A 1 102 ? 1.452 -11.685 -6.557 1.00 92.75 102 LEU A O 1
ATOM 787 N N . THR A 1 103 ? 3.555 -12.214 -6.007 1.00 94.75 103 THR A N 1
ATOM 788 C CA . THR A 1 103 ? 3.251 -13.147 -4.920 1.00 94.75 103 THR A CA 1
ATOM 789 C C . THR A 1 103 ? 3.379 -12.443 -3.561 1.00 94.75 103 THR A C 1
ATOM 791 O O . THR A 1 103 ? 4.092 -11.440 -3.460 1.00 94.75 103 THR A O 1
ATOM 794 N N . PRO A 1 104 ? 2.772 -12.971 -2.477 1.00 95.69 104 PRO A N 1
ATOM 795 C CA . PRO A 1 104 ? 2.988 -12.453 -1.120 1.00 95.69 104 PRO A CA 1
ATOM 796 C C . PRO A 1 104 ? 4.473 -12.348 -0.739 1.00 95.69 104 PRO A C 1
ATOM 798 O O . PRO A 1 104 ? 4.899 -11.363 -0.141 1.00 95.69 104 PRO A O 1
ATOM 801 N N . ARG A 1 105 ? 5.290 -13.320 -1.167 1.00 95.88 105 ARG A N 1
ATOM 802 C CA . ARG A 1 105 ? 6.745 -13.319 -0.966 1.00 95.88 105 ARG A CA 1
ATOM 803 C C . ARG A 1 105 ? 7.433 -12.136 -1.636 1.00 95.88 105 ARG A C 1
ATOM 805 O O . ARG A 1 105 ? 8.291 -11.493 -1.036 1.00 95.88 105 ARG A O 1
ATOM 812 N N . GLU A 1 106 ? 7.114 -11.885 -2.901 1.00 95.06 106 GLU A N 1
ATOM 813 C CA . GLU A 1 106 ? 7.691 -10.765 -3.649 1.00 95.06 106 GLU A CA 1
ATOM 814 C C . GLU A 1 106 ? 7.245 -9.435 -3.051 1.00 95.06 106 GLU A C 1
ATOM 816 O O . GLU A 1 106 ? 8.069 -8.535 -2.894 1.00 95.06 106 GLU A O 1
ATOM 821 N N . LEU A 1 107 ? 5.979 -9.345 -2.633 1.00 95.00 107 LEU A N 1
ATOM 822 C CA . LEU A 1 107 ? 5.447 -8.165 -1.967 1.00 95.00 107 LEU A CA 1
ATOM 823 C C . LEU A 1 107 ? 6.172 -7.887 -0.636 1.00 95.00 107 LEU A C 1
ATOM 825 O O . LEU A 1 107 ? 6.614 -6.765 -0.408 1.00 95.00 107 LEU A O 1
ATOM 829 N N . ALA A 1 108 ? 6.391 -8.911 0.194 1.00 94.94 108 ALA A N 1
ATOM 830 C CA . ALA A 1 108 ? 7.130 -8.788 1.455 1.00 94.94 108 ALA A CA 1
ATOM 831 C C . ALA A 1 108 ? 8.595 -8.360 1.270 1.00 94.94 108 ALA A C 1
ATOM 833 O O . ALA A 1 108 ? 9.146 -7.618 2.079 1.00 94.94 108 ALA A O 1
ATOM 834 N N . ARG A 1 109 ? 9.249 -8.839 0.206 1.00 95.25 109 ARG A N 1
ATOM 835 C CA . ARG A 1 109 ? 10.668 -8.555 -0.059 1.00 95.25 109 ARG A CA 1
ATOM 836 C C . ARG A 1 109 ? 10.897 -7.182 -0.675 1.00 95.25 109 ARG A C 1
ATOM 838 O O . ARG A 1 109 ? 11.897 -6.536 -0.370 1.00 95.25 109 ARG A O 1
ATOM 845 N N . ALA A 1 110 ? 10.023 -6.770 -1.587 1.00 94.38 110 ALA A N 1
ATOM 846 C CA . ALA A 1 110 ? 10.234 -5.569 -2.383 1.00 94.38 110 ALA A CA 1
ATOM 847 C C . ALA A 1 110 ? 9.571 -4.321 -1.791 1.00 94.38 110 ALA A C 1
ATOM 849 O O . ALA A 1 110 ? 9.954 -3.218 -2.186 1.00 94.38 110 ALA A O 1
ATOM 850 N N . PHE A 1 111 ? 8.630 -4.463 -0.849 1.00 96.00 111 PHE A N 1
ATOM 851 C CA . PHE A 1 111 ? 7.815 -3.351 -0.368 1.00 96.00 111 PHE A CA 1
ATOM 852 C C . PHE A 1 111 ? 7.667 -3.307 1.157 1.00 96.00 111 PHE A C 1
ATOM 854 O O . PHE A 1 111 ? 7.776 -4.309 1.860 1.00 96.00 111 PHE A O 1
ATOM 861 N N . GLY A 1 112 ? 7.405 -2.103 1.659 1.00 95.56 112 GLY A N 1
ATOM 862 C CA . GLY A 1 112 ? 7.141 -1.806 3.060 1.00 95.56 112 GLY A CA 1
ATOM 863 C C . GLY A 1 112 ? 5.995 -0.811 3.209 1.00 95.56 112 GLY A C 1
ATOM 864 O O . GLY A 1 112 ? 5.476 -0.278 2.224 1.00 95.56 112 GLY A O 1
ATOM 865 N N . LEU A 1 113 ? 5.620 -0.548 4.456 1.00 96.00 113 LEU A N 1
ATOM 866 C CA . LEU A 1 113 ? 4.613 0.447 4.811 1.00 96.00 113 LEU A CA 1
ATOM 867 C C . LEU A 1 113 ? 5.228 1.524 5.695 1.00 96.00 113 LEU A C 1
ATOM 869 O O . LEU A 1 113 ? 5.939 1.204 6.645 1.00 96.00 113 LEU A O 1
ATOM 873 N N . ASN A 1 114 ? 4.884 2.782 5.448 1.00 94.44 114 ASN A N 1
ATOM 874 C CA . ASN A 1 114 ? 5.002 3.828 6.456 1.00 94.44 114 ASN A CA 1
ATOM 875 C C . ASN A 1 114 ? 3.605 4.128 6.998 1.00 94.44 114 ASN A C 1
ATOM 877 O O . ASN A 1 114 ? 2.682 4.419 6.239 1.00 94.44 114 ASN A O 1
ATOM 881 N N . LEU A 1 115 ? 3.452 4.047 8.313 1.00 93.19 115 LEU A N 1
ATOM 882 C CA . LEU A 1 115 ? 2.255 4.454 9.032 1.00 93.19 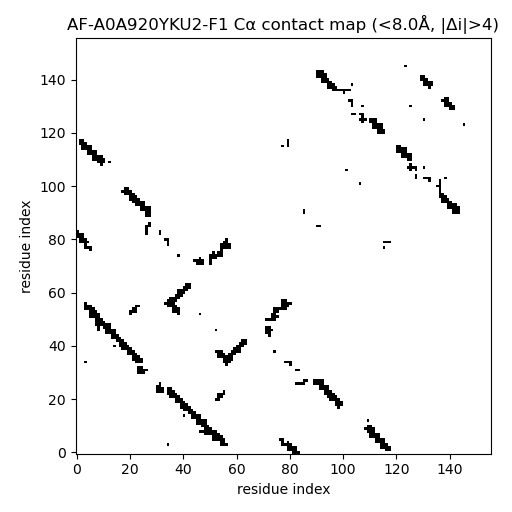115 LEU A CA 1
ATOM 883 C C . LEU A 1 115 ? 2.455 5.894 9.479 1.00 93.19 115 LEU A C 1
ATOM 885 O O . LEU A 1 115 ? 3.366 6.182 10.255 1.00 93.19 115 LEU A O 1
ATOM 889 N N . VAL A 1 116 ? 1.600 6.784 8.997 1.00 91.56 116 VAL A N 1
ATOM 890 C CA . VAL A 1 116 ? 1.663 8.218 9.263 1.00 91.56 116 VAL A CA 1
ATOM 891 C C . VAL A 1 116 ? 0.538 8.587 10.210 1.00 91.56 116 VAL A C 1
ATOM 893 O O . VAL A 1 116 ? -0.640 8.417 9.908 1.00 91.56 116 VAL A O 1
ATOM 896 N N . THR A 1 117 ? 0.905 9.122 11.363 1.00 87.88 117 THR A N 1
ATOM 897 C CA . THR A 1 117 ? -0.021 9.733 12.317 1.00 87.88 117 THR A CA 1
ATOM 898 C C . THR A 1 117 ? 0.396 11.185 12.540 1.00 87.88 117 THR A C 1
ATOM 900 O O . THR A 1 117 ? 1.554 11.522 12.280 1.00 87.88 117 THR A O 1
ATOM 903 N N . PRO A 1 118 ? -0.477 12.052 13.082 1.00 80.62 118 PRO A N 1
ATOM 904 C CA . PRO A 1 118 ? -0.093 13.427 13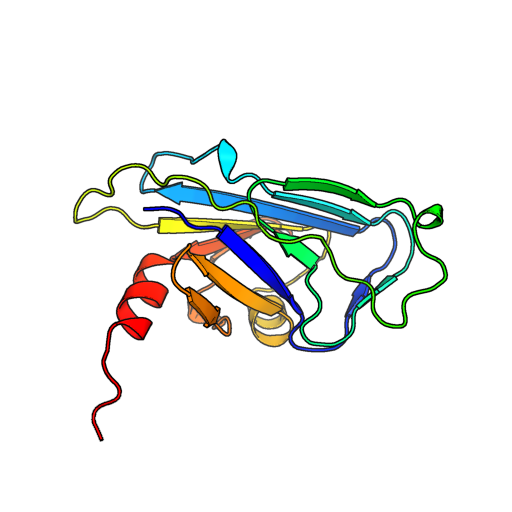.408 1.00 80.62 118 PRO A CA 1
ATOM 905 C C . PRO A 1 118 ? 1.121 13.533 14.346 1.00 80.62 118 PRO A C 1
ATOM 907 O O . PRO A 1 118 ? 1.840 14.525 14.314 1.00 80.62 118 PRO A O 1
ATOM 910 N N . ALA A 1 119 ? 1.355 12.516 15.183 1.00 78.50 119 ALA A N 1
ATOM 911 C CA . ALA A 1 119 ? 2.438 12.513 16.162 1.00 78.50 119 ALA A CA 1
ATOM 912 C C . ALA A 1 119 ? 3.734 11.860 15.654 1.00 78.50 119 ALA A C 1
ATOM 914 O O . ALA A 1 119 ? 4.810 12.163 16.171 1.00 78.50 119 ALA A O 1
ATOM 915 N N . LYS A 1 120 ? 3.650 10.912 14.711 1.00 80.00 120 LYS A N 1
ATOM 916 C CA . LYS A 1 120 ? 4.784 10.052 14.352 1.00 80.00 120 LYS A CA 1
ATOM 917 C C . LYS A 1 120 ? 4.599 9.357 13.004 1.00 80.00 120 LYS A C 1
ATOM 919 O O . LYS A 1 120 ? 3.488 8.958 12.655 1.00 80.00 120 LYS A O 1
ATOM 924 N N . GLU A 1 121 ? 5.718 9.117 12.326 1.00 84.25 121 GLU A N 1
ATOM 925 C CA . GLU A 1 121 ? 5.837 8.160 11.224 1.00 84.25 121 GLU A CA 1
ATOM 926 C C . GLU A 1 121 ? 6.505 6.869 11.725 1.00 84.25 121 GLU A C 1
ATOM 928 O O . GLU A 1 121 ? 7.509 6.906 12.447 1.00 84.25 121 GLU A O 1
ATOM 933 N N . HIS A 1 122 ? 5.952 5.716 11.359 1.00 85.69 122 HIS A N 1
ATOM 934 C CA . HIS A 1 122 ? 6.500 4.416 11.723 1.00 85.69 122 HIS A CA 1
ATOM 935 C C . HIS A 1 122 ? 6.645 3.514 10.500 1.00 85.69 122 HIS A C 1
ATOM 937 O O . HIS A 1 122 ? 5.674 3.259 9.794 1.00 85.69 122 HIS A O 1
ATOM 943 N N . ARG A 1 123 ? 7.859 3.010 10.262 1.00 89.06 123 ARG A N 1
ATOM 944 C CA . ARG A 1 123 ? 8.152 2.133 9.124 1.00 89.06 123 ARG A CA 1
ATOM 945 C C . ARG A 1 123 ? 7.998 0.673 9.512 1.00 89.06 123 ARG A C 1
ATOM 947 O O . ARG A 1 123 ? 8.571 0.236 10.506 1.00 89.06 123 ARG A O 1
ATOM 954 N N . ILE A 1 124 ? 7.286 -0.078 8.685 1.00 88.31 124 ILE A N 1
ATOM 955 C CA . ILE A 1 124 ? 6.999 -1.494 8.872 1.00 88.31 124 ILE A CA 1
ATOM 956 C C . ILE A 1 124 ? 7.477 -2.262 7.644 1.00 88.31 124 ILE A C 1
ATOM 958 O O . ILE A 1 124 ? 7.033 -2.019 6.519 1.00 88.31 124 ILE A O 1
ATOM 962 N N . ALA A 1 125 ? 8.376 -3.216 7.874 1.00 87.44 125 ALA A N 1
ATOM 963 C CA . ALA A 1 125 ? 8.689 -4.238 6.888 1.00 87.44 125 ALA A CA 1
ATOM 964 C C . ALA A 1 125 ? 7.555 -5.267 6.854 1.00 87.44 125 ALA A C 1
ATOM 966 O O . ALA A 1 125 ? 7.076 -5.716 7.899 1.00 87.44 125 ALA A O 1
ATOM 967 N N . LEU A 1 126 ? 7.134 -5.640 5.652 1.00 89.56 126 LEU A N 1
ATOM 968 C CA . LEU A 1 126 ? 6.098 -6.641 5.468 1.00 89.56 126 LEU A CA 1
ATOM 969 C C . LEU A 1 126 ? 6.680 -8.045 5.642 1.00 89.56 126 LEU A C 1
ATOM 971 O O . LEU A 1 126 ? 7.781 -8.339 5.183 1.00 89.56 126 LEU A O 1
ATOM 975 N N . LYS A 1 127 ? 5.924 -8.918 6.306 1.00 89.56 127 LYS A N 1
ATOM 976 C CA . LYS A 1 127 ? 6.258 -10.337 6.456 1.00 89.56 127 LYS A CA 1
ATOM 977 C C . LYS A 1 127 ? 5.347 -11.166 5.555 1.00 89.56 127 LYS A C 1
ATOM 979 O O . LYS A 1 127 ? 4.164 -10.850 5.454 1.00 89.56 127 LYS A O 1
ATOM 984 N N . GLU A 1 128 ? 5.885 -12.202 4.909 1.00 92.25 128 GLU A N 1
ATOM 985 C CA . GLU A 1 128 ? 5.142 -13.049 3.954 1.00 92.25 128 GLU A CA 1
ATOM 986 C C . GLU A 1 128 ? 3.887 -13.644 4.608 1.00 92.25 128 GLU A C 1
ATOM 988 O O . GLU A 1 128 ? 2.809 -13.604 4.025 1.00 92.25 128 GLU A O 1
ATOM 993 N N . GLU A 1 129 ? 4.001 -14.092 5.859 1.00 91.06 129 GLU A N 1
ATOM 994 C CA . GLU A 1 129 ? 2.913 -14.674 6.648 1.00 91.06 129 GLU A CA 1
ATOM 995 C C . GLU A 1 129 ? 1.799 -13.688 7.038 1.00 91.06 129 GLU A C 1
ATOM 997 O O . GLU A 1 129 ? 0.722 -14.114 7.447 1.00 91.06 129 GLU A O 1
ATOM 1002 N N . ALA A 1 130 ? 2.042 -12.379 6.925 1.00 89.38 130 ALA A N 1
ATOM 1003 C CA . ALA A 1 130 ? 1.067 -11.337 7.248 1.00 89.38 130 ALA A CA 1
ATOM 1004 C C . ALA A 1 130 ? 0.279 -10.847 6.019 1.00 89.38 130 ALA A C 1
ATOM 1006 O O . ALA A 1 130 ? -0.573 -9.967 6.158 1.00 89.38 130 ALA A O 1
ATOM 1007 N N . ILE A 1 131 ? 0.582 -11.372 4.826 1.00 94.69 131 ILE A N 1
ATOM 1008 C CA . ILE A 1 131 ? -0.009 -10.950 3.555 1.00 94.69 131 ILE A CA 1
ATOM 1009 C C . ILE A 1 131 ? -0.941 -12.049 3.047 1.00 94.69 131 ILE A C 1
ATOM 1011 O O . ILE A 1 131 ? -0.500 -13.097 2.577 1.00 94.69 131 ILE A O 1
ATOM 1015 N N . GLU A 1 132 ? -2.241 -11.778 3.073 1.00 95.50 132 GLU A N 1
ATOM 1016 C CA . GLU A 1 132 ? -3.261 -12.672 2.536 1.00 95.50 132 GLU A CA 1
ATOM 1017 C C . GLU A 1 132 ? -3.564 -12.313 1.069 1.00 95.50 132 GLU A C 1
ATOM 1019 O O . GLU A 1 132 ? -3.991 -11.189 0.788 1.00 95.50 132 GLU A O 1
ATOM 1024 N N . PRO A 1 133 ? -3.355 -13.220 0.099 1.00 95.44 133 PRO A N 1
ATOM 1025 C CA . PRO A 1 133 ? -3.756 -12.980 -1.282 1.00 95.44 133 PRO A CA 1
ATOM 1026 C C . PRO A 1 133 ? -5.279 -13.108 -1.431 1.00 95.44 133 PRO A C 1
ATOM 1028 O O . PRO A 1 133 ? -5.860 -14.126 -1.069 1.00 95.44 133 PRO A O 1
ATOM 1031 N N . SER A 1 134 ? -5.926 -12.105 -2.026 1.00 92.69 134 SER A N 1
ATOM 1032 C CA . SER A 1 134 ? -7.384 -12.090 -2.263 1.00 92.69 134 SER A CA 1
ATOM 1033 C C . SER A 1 134 ? -7.766 -12.124 -3.749 1.00 92.69 134 SER A C 1
ATOM 1035 O O . SER A 1 134 ? -8.944 -12.108 -4.107 1.00 92.69 134 SER A O 1
ATOM 1037 N N . GLY A 1 135 ? -6.772 -12.177 -4.636 1.00 88.81 135 GLY A N 1
ATOM 1038 C CA . GLY A 1 135 ? -6.935 -12.273 -6.083 1.00 88.81 135 GLY A CA 1
ATOM 1039 C C . GLY A 1 135 ? -5.664 -11.855 -6.820 1.00 88.81 135 GLY A C 1
ATOM 1040 O O . GLY A 1 135 ? -4.655 -11.513 -6.205 1.00 88.81 135 GLY A O 1
ATOM 1041 N N . ASN A 1 136 ? -5.707 -11.851 -8.152 1.00 87.19 136 ASN A N 1
ATOM 1042 C CA . ASN A 1 136 ? -4.558 -11.440 -8.962 1.00 87.19 136 ASN A CA 1
ATOM 1043 C C . ASN A 1 136 ? -4.193 -9.976 -8.682 1.00 87.19 136 ASN A C 1
ATOM 1045 O O . ASN A 1 136 ? -4.992 -9.079 -8.952 1.00 87.19 136 ASN A O 1
ATOM 1049 N N . GLY A 1 137 ? -2.994 -9.760 -8.131 1.00 92.19 137 GLY A N 1
ATOM 1050 C CA . GLY A 1 137 ? -2.507 -8.435 -7.750 1.00 92.19 137 GLY A CA 1
ATOM 1051 C C . GLY A 1 137 ? -3.264 -7.811 -6.576 1.00 92.19 137 GLY A C 1
ATOM 1052 O O . GLY A 1 137 ? -3.170 -6.604 -6.393 1.00 92.19 137 GLY A O 1
ATOM 1053 N N . LYS A 1 138 ? -4.031 -8.592 -5.800 1.00 96.88 138 LYS A N 1
ATOM 1054 C CA . LYS A 1 138 ? -4.811 -8.109 -4.654 1.00 96.88 138 LYS A CA 1
ATOM 1055 C C . LYS A 1 138 ? -4.382 -8.804 -3.372 1.00 96.88 138 LYS A C 1
ATOM 1057 O O . LYS A 1 138 ? -4.308 -10.032 -3.317 1.00 96.88 138 LYS A O 1
ATOM 1062 N N . PHE A 1 139 ? -4.146 -8.009 -2.340 1.00 97.56 139 PHE A N 1
ATOM 1063 C CA . PHE A 1 139 ? -3.631 -8.463 -1.058 1.00 97.56 139 PHE A CA 1
ATOM 1064 C C . PHE A 1 139 ? -4.353 -7.772 0.088 1.00 97.56 139 PHE A C 1
ATOM 1066 O O . PHE A 1 139 ? -4.825 -6.642 -0.048 1.00 97.56 139 PHE A O 1
ATOM 1073 N N . VAL A 1 140 ? -4.402 -8.450 1.226 1.00 96.25 140 VAL A N 1
ATOM 1074 C CA . VAL A 1 140 ? -4.949 -7.930 2.472 1.00 96.25 140 VAL A CA 1
ATOM 1075 C C . VAL A 1 140 ? -3.919 -8.129 3.577 1.00 96.25 140 VAL A C 1
ATOM 1077 O O . VAL A 1 140 ? -3.303 -9.187 3.683 1.00 96.25 140 VAL A O 1
ATOM 1080 N N . ILE A 1 141 ? -3.710 -7.096 4.387 1.00 94.75 141 ILE A N 1
ATOM 1081 C CA . ILE A 1 141 ? -2.797 -7.115 5.532 1.00 94.75 141 ILE A CA 1
ATOM 1082 C C . ILE A 1 141 ? -3.575 -6.681 6.770 1.00 94.75 141 ILE A C 1
ATOM 1084 O O . ILE A 1 141 ? -4.191 -5.615 6.781 1.00 94.75 141 ILE A O 1
ATOM 1088 N N . ASN A 1 142 ? -3.519 -7.480 7.835 1.00 91.88 142 ASN A N 1
ATOM 1089 C CA . ASN A 1 142 ? -4.065 -7.094 9.134 1.00 91.88 142 ASN A CA 1
ATOM 1090 C C . ASN A 1 142 ? -3.076 -6.165 9.857 1.00 91.88 142 ASN A C 1
ATOM 1092 O O . ASN A 1 142 ? -2.057 -6.603 10.397 1.00 91.88 142 ASN A O 1
ATOM 1096 N N . LEU A 1 143 ? -3.383 -4.869 9.876 1.00 89.31 143 LEU A N 1
ATOM 1097 C CA . LEU A 1 143 ? -2.563 -3.851 10.526 1.00 89.31 143 LEU A CA 1
ATOM 1098 C C . LEU A 1 143 ? -2.686 -3.878 12.055 1.00 89.31 143 LEU A C 1
ATOM 1100 O O . LEU A 1 143 ? -1.765 -3.417 12.726 1.00 89.31 143 LEU A O 1
ATOM 1104 N N . SER A 1 144 ? -3.766 -4.421 12.632 1.00 83.44 144 SER A N 1
ATOM 1105 C CA . SER A 1 144 ? -3.926 -4.475 14.096 1.00 83.44 144 SER A CA 1
ATOM 1106 C C . SER A 1 144 ? -2.820 -5.287 14.766 1.00 83.44 144 SER A C 1
ATOM 1108 O O . SER A 1 144 ? -2.286 -4.860 15.788 1.00 83.44 144 SER A O 1
ATOM 1110 N N . ALA A 1 145 ? -2.433 -6.420 14.173 1.00 70.56 145 ALA A N 1
ATOM 1111 C CA . ALA A 1 145 ? -1.334 -7.243 14.681 1.00 70.56 145 ALA A CA 1
ATOM 1112 C C . ALA A 1 145 ? 0.008 -6.490 14.639 1.00 70.56 145 ALA A C 1
ATOM 1114 O O . ALA A 1 145 ? 0.824 -6.580 15.559 1.00 70.56 145 ALA A O 1
ATOM 1115 N N . LEU A 1 146 ? 0.211 -5.694 13.587 1.00 68.25 146 LEU A N 1
ATOM 1116 C CA . LEU A 1 146 ? 1.418 -4.897 13.400 1.00 68.25 146 LEU A CA 1
ATOM 1117 C C . LEU A 1 146 ? 1.476 -3.743 14.409 1.00 68.25 146 LEU A C 1
ATOM 1119 O O . LEU A 1 146 ? 2.490 -3.584 15.083 1.00 68.25 146 LEU A O 1
ATOM 1123 N N . LEU A 1 147 ? 0.370 -3.021 14.606 1.00 69.19 147 LEU A N 1
ATOM 1124 C CA . LEU A 1 147 ? 0.260 -1.944 15.595 1.00 69.19 147 LEU A CA 1
ATOM 1125 C C . LEU A 1 147 ? 0.490 -2.441 17.033 1.00 69.19 147 LEU A C 1
ATOM 1127 O O . LEU A 1 147 ? 1.191 -1.785 17.804 1.00 69.19 147 LEU A O 1
ATOM 1131 N N . GLN A 1 148 ? -0.024 -3.621 17.389 1.00 63.09 148 GLN A N 1
ATOM 1132 C CA . GLN A 1 148 ? 0.203 -4.227 18.707 1.00 63.09 148 GLN A CA 1
ATOM 1133 C C . GLN A 1 148 ? 1.668 -4.633 18.922 1.00 63.09 148 GLN A C 1
ATOM 1135 O O . GLN A 1 148 ? 2.215 -4.389 19.995 1.00 63.09 148 GLN A O 1
ATOM 1140 N N . SER A 1 149 ? 2.336 -5.173 17.896 1.00 50.22 149 SER A N 1
ATOM 1141 C CA . SER A 1 149 ? 3.762 -5.532 17.975 1.00 50.22 149 SER A CA 1
ATOM 1142 C C . SER A 1 149 ? 4.683 -4.318 18.156 1.00 50.22 149 SER A C 1
ATOM 1144 O O . SER A 1 149 ? 5.753 -4.425 18.750 1.00 50.22 149 SER A O 1
ATOM 1146 N N . THR A 1 150 ? 4.244 -3.143 17.698 1.00 47.84 150 THR A N 1
ATOM 1147 C CA . THR A 1 150 ? 4.980 -1.876 17.837 1.00 47.84 150 THR A CA 1
ATOM 1148 C C . THR A 1 150 ? 4.727 -1.163 19.167 1.00 47.84 150 THR A C 1
ATOM 1150 O O . THR A 1 150 ? 5.431 -0.208 19.491 1.00 47.84 150 THR A O 1
ATOM 1153 N N . ALA A 1 151 ? 3.741 -1.629 19.943 1.00 42.00 151 ALA A N 1
ATOM 1154 C CA . ALA A 1 151 ? 3.413 -1.124 21.274 1.00 42.00 151 ALA A CA 1
ATOM 1155 C C . ALA A 1 151 ? 4.176 -1.845 22.402 1.00 42.00 151 ALA A C 1
ATOM 1157 O O . ALA A 1 151 ? 4.056 -1.451 23.562 1.00 42.00 151 ALA A O 1
ATOM 1158 N N . SER A 1 152 ? 4.984 -2.866 22.093 1.00 29.72 152 SER A N 1
ATOM 1159 C CA . SER A 1 152 ? 5.960 -3.387 23.050 1.00 29.72 152 SER A CA 1
ATOM 1160 C C . SER A 1 152 ? 7.079 -2.353 23.233 1.00 29.72 152 SER A C 1
ATOM 1162 O O . SER A 1 152 ? 7.780 -2.053 22.262 1.00 29.72 152 SER A O 1
ATOM 1164 N N . PRO A 1 153 ? 7.281 -1.788 24.440 1.00 31.52 153 PRO A N 1
ATOM 1165 C CA . PRO A 1 153 ? 8.483 -1.014 24.698 1.00 31.52 153 PRO A CA 1
ATOM 1166 C C . PRO A 1 153 ? 9.683 -1.937 24.480 1.00 31.52 153 PRO A C 1
ATOM 1168 O O . PRO A 1 153 ? 9.667 -3.093 24.905 1.00 31.52 153 PRO A O 1
ATOM 1171 N N . LEU A 1 154 ? 10.716 -1.433 23.806 1.00 31.83 154 LEU A N 1
ATOM 1172 C CA . LEU A 1 154 ? 12.033 -2.058 23.834 1.00 31.83 154 LEU A CA 1
ATOM 1173 C C . LEU A 1 154 ? 12.471 -2.103 25.301 1.00 31.83 154 LEU A C 1
ATOM 1175 O O . LEU A 1 154 ? 12.905 -1.102 25.860 1.00 31.83 154 LEU A O 1
ATOM 1179 N N . SER A 1 155 ? 12.283 -3.249 25.945 1.00 32.38 155 SER A N 1
ATOM 1180 C CA . SER A 1 155 ? 12.909 -3.558 27.217 1.00 32.38 155 SER A CA 1
ATOM 1181 C C . SER A 1 155 ? 14.352 -3.970 26.943 1.00 32.38 155 SER A C 1
ATOM 1183 O O . SER A 1 155 ? 14.588 -5.112 26.544 1.00 32.38 155 SER A O 1
ATOM 1185 N N . ALA A 1 156 ? 15.275 -3.025 27.119 1.00 30.94 156 ALA A N 1
ATOM 1186 C CA . ALA A 1 156 ? 16.630 -3.205 27.648 1.00 30.94 156 ALA A CA 1
ATOM 1187 C C . ALA A 1 156 ? 17.252 -1.824 27.897 1.00 30.94 156 ALA A C 1
ATOM 1189 O O . ALA A 1 156 ? 17.331 -1.038 26.926 1.00 30.94 156 ALA A O 1
#

Nearest PDB structures (foldseek):
  8okw-assembly1_A  TM=2.853E-01  e=7.274E+00  Bdellovibrio bacteriovorus HD100

Solvent-accessible surface area (backbone atoms only — not comparable to full-atom values): 8386 Å² total; per-residue (Å²): 96,56,47,15,41,31,39,22,26,60,40,68,44,76,44,59,64,74,32,41,35,33,32,35,40,24,51,48,92,43,71,41,76,70,28,40,10,33,26,36,34,69,48,73,44,64,28,44,53,64,23,34,58,28,21,14,38,37,78,47,80,49,59,75,89,77,64,93,79,63,103,61,52,57,49,70,81,44,41,60,31,78,50,74,90,67,55,97,87,45,46,37,34,39,40,39,39,35,69,54,93,60,51,49,61,53,46,24,66,39,29,30,37,36,42,37,38,97,89,47,78,46,82,42,79,46,50,46,91,55,43,46,78,76,53,92,26,26,36,38,30,64,45,46,65,54,55,56,66,68,65,57,75,85,87,126

Sequence (156 aa):
MQLGIEFVTLTPLALKVPAWFELLLSAGQQVVPESFGKDEYMYPVHLPAHARITATGRKCLFLNHQKVSATAYQAGPSEPVELPPLEPAAHLMLFIATSLSLTPRELARAFGLNLVTPAKEHRIALKEEAIEPSGNGKFVINLSALLQSTASPLSA

Foldseek 3Di:
DWKKKWKFWQAKDKDDPWKKKWKWKDWAVRTPVQQIKIETDHHIDIAHGRATRIMTRDYDYDDPVPDPDDPHDHDDDHDIDDDDDHDPPIWIKMKMAMPDQDQLVRCLNTIWMWMDDPVDIDIGRDDSVQWDAPDGRMIMGGCVVVVVVVPDPPDD

Mean predicted aligned error: 6.65 Å

Radius of gyration: 15.45 Å; Cα contacts (8 Å, |Δi|>4): 370; chains: 1; bounding box: 34×32×46 Å